Protein AF-A0A430Q1U8-F1 (afdb_monomer_lite)

Radius of gyration: 12.41 Å; chains: 1; bounding box: 38×21×31 Å

Structure (mmCIF, N/CA/C/O backbone):
data_AF-A0A430Q1U8-F1
#
_entry.id   AF-A0A430Q1U8-F1
#
loop_
_atom_site.group_PDB
_atom_site.id
_atom_site.type_symbol
_atom_site.label_atom_id
_atom_site.label_alt_id
_atom_site.label_comp_id
_atom_site.label_asym_id
_atom_site.label_entity_id
_atom_site.label_seq_id
_atom_site.pdbx_PDB_ins_code
_atom_site.Cartn_x
_atom_site.Cartn_y
_atom_site.Cartn_z
_atom_site.occupancy
_atom_site.B_iso_or_equiv
_atom_site.auth_seq_id
_atom_site.auth_comp_id
_atom_site.auth_asym_id
_atom_site.auth_atom_id
_atom_site.pdbx_PDB_model_num
ATOM 1 N N . VAL A 1 1 ? -11.933 -10.523 -14.878 1.00 47.59 1 VAL A N 1
ATOM 2 C CA . VAL A 1 1 ? -10.785 -9.754 -14.341 1.00 47.59 1 VAL A CA 1
ATOM 3 C C . VAL A 1 1 ? -11.035 -9.190 -12.938 1.00 47.59 1 VAL A C 1
ATOM 5 O O . VAL A 1 1 ? -10.184 -9.391 -12.094 1.00 47.59 1 VAL A O 1
ATOM 8 N N . LEU A 1 2 ? -12.191 -8.577 -12.619 1.00 47.22 2 LEU A N 1
ATOM 9 C CA . LEU A 1 2 ? -12.522 -8.158 -11.232 1.00 47.22 2 LEU A CA 1
ATOM 10 C C . LEU A 1 2 ? -12.806 -9.329 -10.263 1.00 47.22 2 LEU A C 1
ATOM 12 O O . LEU A 1 2 ? -12.521 -9.223 -9.078 1.00 47.22 2 LEU A O 1
ATOM 16 N N . ARG A 1 3 ? -13.335 -10.460 -10.759 1.00 46.53 3 ARG A N 1
ATOM 17 C CA . ARG A 1 3 ? -13.661 -11.649 -9.938 1.00 46.53 3 ARG A CA 1
ATOM 18 C C . ARG A 1 3 ? -12.444 -12.358 -9.330 1.00 46.53 3 ARG A C 1
ATOM 20 O O . ARG A 1 3 ? -12.562 -12.904 -8.239 1.00 46.53 3 ARG A O 1
ATOM 27 N N . ASP A 1 4 ? -11.290 -12.282 -9.986 1.00 51.44 4 ASP A N 1
ATOM 28 C CA . ASP A 1 4 ? -10.025 -12.787 -9.432 1.00 51.44 4 ASP A CA 1
ATOM 29 C C . ASP A 1 4 ? -9.471 -11.858 -8.337 1.00 51.44 4 ASP A C 1
ATOM 31 O O . ASP A 1 4 ? -8.721 -12.283 -7.467 1.00 51.44 4 ASP A O 1
ATOM 35 N N . ARG A 1 5 ? -9.889 -10.579 -8.330 1.00 54.75 5 ARG A N 1
ATOM 36 C CA . ARG A 1 5 ? -9.407 -9.569 -7.373 1.00 54.75 5 ARG A CA 1
ATOM 37 C C . ARG A 1 5 ? -10.020 -9.686 -5.975 1.00 54.75 5 ARG A C 1
ATOM 39 O O . ARG A 1 5 ? -9.486 -9.083 -5.051 1.00 54.75 5 ARG A O 1
ATOM 46 N N . LEU A 1 6 ? -11.129 -10.413 -5.815 1.00 53.91 6 LEU A N 1
ATOM 47 C CA . LEU A 1 6 ? -11.879 -10.492 -4.550 1.00 53.91 6 LEU A CA 1
ATOM 48 C C . LEU A 1 6 ? -11.809 -11.863 -3.867 1.00 53.91 6 LEU A C 1
ATOM 50 O O . LEU A 1 6 ? -12.060 -11.953 -2.668 1.00 53.91 6 LEU A O 1
ATOM 54 N N . THR A 1 7 ? -11.498 -12.927 -4.608 1.00 55.59 7 THR A N 1
ATOM 55 C CA . THR A 1 7 ? -11.685 -14.308 -4.132 1.00 55.59 7 THR A CA 1
ATOM 56 C C . THR A 1 7 ? -10.412 -14.956 -3.600 1.00 55.59 7 THR A C 1
ATOM 58 O O . THR A 1 7 ? -10.514 -15.854 -2.769 1.00 55.59 7 THR A O 1
ATOM 61 N N . ASN A 1 8 ? -9.225 -14.470 -3.981 1.00 63.22 8 ASN A N 1
ATOM 62 C CA . ASN A 1 8 ? -7.962 -15.010 -3.486 1.00 63.22 8 ASN A CA 1
ATOM 63 C C . ASN A 1 8 ? -7.239 -14.004 -2.576 1.00 63.22 8 ASN A C 1
ATOM 65 O O . ASN A 1 8 ? -6.347 -13.277 -3.013 1.00 63.22 8 ASN A O 1
ATOM 69 N N . ARG A 1 9 ? -7.644 -13.937 -1.296 1.00 75.44 9 ARG A N 1
ATOM 70 C CA . ARG A 1 9 ? -6.936 -13.178 -0.243 1.00 75.44 9 ARG A CA 1
ATOM 71 C C . ARG A 1 9 ? -5.644 -13.904 0.146 1.00 75.44 9 ARG A C 1
ATOM 73 O O . ARG A 1 9 ? -5.520 -14.436 1.246 1.00 75.44 9 ARG A O 1
ATOM 80 N N . GLN A 1 10 ? -4.702 -13.958 -0.787 1.00 83.06 10 GLN A N 1
ATOM 81 C CA . GLN A 1 10 ? -3.424 -14.638 -0.643 1.00 83.06 10 GLN A CA 1
ATOM 82 C C . GLN A 1 10 ? -2.291 -13.615 -0.658 1.00 83.06 10 GLN A C 1
ATOM 84 O O . GLN A 1 10 ? -2.285 -12.678 -1.455 1.00 83.06 10 GLN A O 1
ATOM 89 N N . TRP A 1 11 ? -1.316 -13.799 0.233 1.00 86.38 11 TRP A N 1
ATOM 90 C CA . TRP A 1 11 ? -0.113 -12.975 0.254 1.00 86.38 11 TRP A CA 1
ATOM 91 C C . TRP A 1 11 ? 0.713 -13.223 -1.010 1.00 86.38 11 TRP A C 1
ATOM 93 O O . TRP A 1 11 ? 1.305 -14.292 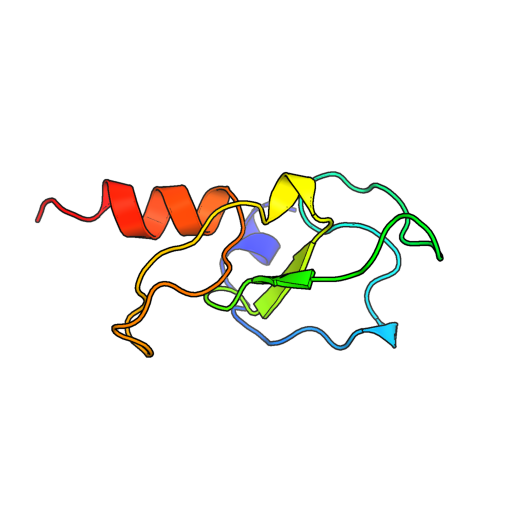-1.167 1.00 86.38 11 TRP A O 1
ATOM 103 N N . THR A 1 12 ? 0.732 -12.248 -1.917 1.00 86.44 12 THR A N 1
ATOM 104 C CA . THR A 1 12 ? 1.504 -12.332 -3.160 1.00 86.44 12 THR A CA 1
ATOM 105 C C . THR A 1 12 ? 2.992 -12.187 -2.851 1.00 86.44 12 THR A C 1
ATOM 107 O O . THR A 1 12 ? 3.385 -11.344 -2.036 1.00 86.44 12 THR A O 1
ATOM 110 N N . LYS A 1 13 ? 3.834 -13.000 -3.492 1.00 84.62 13 LYS A N 1
ATOM 111 C CA . LYS A 1 13 ? 5.286 -12.858 -3.363 1.00 84.62 13 LYS A CA 1
ATOM 112 C C . LYS A 1 13 ? 5.783 -11.661 -4.175 1.00 84.62 13 LYS A C 1
ATOM 114 O O . LYS A 1 13 ? 5.208 -11.305 -5.201 1.00 84.62 13 LYS A O 1
ATOM 119 N N . ASP A 1 14 ? 6.848 -11.020 -3.704 1.00 80.88 14 ASP A N 1
ATOM 120 C CA . ASP A 1 14 ? 7.359 -9.785 -4.314 1.00 80.88 14 ASP A CA 1
ATOM 121 C C . ASP A 1 14 ? 7.889 -9.972 -5.740 1.00 80.88 14 ASP A C 1
ATOM 123 O O . ASP A 1 14 ? 7.765 -9.064 -6.564 1.00 80.88 14 ASP A O 1
ATOM 127 N N . ASP A 1 15 ? 8.470 -11.134 -6.026 1.00 84.25 15 ASP A N 1
ATOM 128 C CA . ASP A 1 15 ? 9.009 -11.526 -7.330 1.00 84.25 15 ASP A CA 1
ATOM 129 C C . ASP A 1 15 ? 7.918 -11.767 -8.383 1.00 84.25 15 ASP A C 1
ATOM 131 O O . ASP A 1 15 ? 8.156 -11.565 -9.572 1.00 84.25 15 ASP A O 1
ATOM 135 N N . GLU A 1 16 ? 6.707 -12.111 -7.951 1.00 81.12 16 GLU A N 1
ATOM 136 C CA . GLU A 1 16 ? 5.548 -12.328 -8.823 1.00 81.12 16 GLU A CA 1
ATOM 137 C C . GLU A 1 16 ? 4.857 -11.008 -9.231 1.00 81.12 16 GLU A C 1
ATOM 139 O O . GLU A 1 16 ? 4.136 -10.960 -10.228 1.00 81.12 16 GLU A O 1
ATOM 144 N N . ALA A 1 17 ? 5.090 -9.905 -8.506 1.00 87.62 17 ALA A N 1
ATOM 145 C CA . ALA A 1 17 ? 4.462 -8.612 -8.777 1.00 87.62 17 ALA A CA 1
ATOM 146 C C . ALA A 1 17 ? 5.372 -7.678 -9.592 1.00 87.62 17 ALA A C 1
ATOM 148 O O . ALA A 1 17 ? 6.233 -6.973 -9.049 1.00 87.62 17 ALA A O 1
ATOM 149 N N . LEU A 1 18 ? 5.146 -7.619 -10.906 1.00 93.94 18 LEU A N 1
ATOM 150 C CA . LEU A 1 18 ? 5.818 -6.671 -11.809 1.00 93.94 18 LEU A CA 1
ATOM 151 C C . LEU A 1 18 ? 5.146 -5.291 -11.825 1.00 93.94 18 LEU A C 1
ATOM 153 O O . LEU A 1 18 ? 5.820 -4.271 -11.969 1.00 93.94 18 LEU A O 1
ATOM 157 N N . THR A 1 19 ? 3.832 -5.247 -11.608 1.00 95.56 19 THR A N 1
ATOM 158 C CA . THR A 1 19 ? 3.024 -4.027 -11.639 1.00 95.56 19 THR A CA 1
ATOM 159 C C . THR A 1 19 ? 2.156 -3.893 -10.392 1.00 95.56 19 THR A C 1
ATOM 161 O O . THR A 1 19 ? 1.813 -4.868 -9.721 1.00 95.56 19 THR A O 1
ATOM 164 N N . CYS A 1 20 ? 1.800 -2.655 -10.056 1.00 95.75 20 CYS A N 1
ATOM 165 C CA . CYS A 1 20 ? 0.873 -2.348 -8.980 1.00 95.75 20 CYS A CA 1
ATOM 166 C C . CYS A 1 20 ? -0.492 -2.973 -9.256 1.00 95.75 20 CYS A C 1
ATOM 168 O O . CYS A 1 20 ? -1.160 -2.591 -10.211 1.00 95.75 20 CYS A O 1
ATOM 170 N N . PHE A 1 21 ? -0.976 -3.813 -8.343 1.00 92.88 21 PHE A N 1
ATOM 171 C CA . PHE A 1 21 ? -2.274 -4.474 -8.485 1.00 92.88 21 PHE A CA 1
ATOM 172 C C . PHE A 1 21 ? -3.473 -3.505 -8.564 1.00 92.88 21 PHE A C 1
ATOM 174 O O . PHE A 1 21 ? -4.560 -3.878 -8.999 1.00 92.88 21 PHE A O 1
ATOM 181 N N . GLY A 1 22 ? -3.297 -2.256 -8.115 1.00 94.00 22 GLY A N 1
ATOM 182 C CA . GLY A 1 22 ? -4.343 -1.230 -8.128 1.00 94.00 22 GLY A CA 1
ATOM 183 C C . GLY A 1 22 ? -4.343 -0.306 -9.348 1.00 94.00 22 GLY A C 1
ATOM 184 O O . GLY A 1 22 ? -5.393 0.238 -9.670 1.00 94.00 22 GLY A O 1
ATOM 185 N N . CYS A 1 23 ? -3.197 -0.085 -9.999 1.00 95.75 23 CYS A N 1
ATOM 186 C CA . CYS A 1 23 ? -3.081 0.912 -11.075 1.00 95.75 23 CYS A CA 1
ATOM 187 C C . CYS A 1 23 ? -2.175 0.502 -12.240 1.00 95.75 23 CYS A C 1
ATOM 189 O O . CYS A 1 23 ? -1.856 1.345 -13.074 1.00 95.75 23 CYS A O 1
ATOM 191 N N . ASP A 1 24 ? -1.705 -0.745 -12.257 1.00 95.69 24 ASP A N 1
ATOM 192 C CA . ASP A 1 24 ? -0.868 -1.349 -13.299 1.00 95.69 24 ASP A CA 1
ATOM 193 C C . ASP A 1 24 ? 0.476 -0.642 -13.571 1.00 95.69 24 ASP A C 1
ATOM 195 O O . ASP A 1 24 ? 1.217 -1.023 -14.472 1.00 95.69 24 ASP A O 1
ATOM 199 N N . ARG A 1 25 ? 0.863 0.342 -12.747 1.00 95.81 25 ARG A N 1
ATOM 200 C CA . ARG A 1 25 ? 2.190 0.971 -12.804 1.00 95.81 25 ARG A CA 1
ATOM 201 C C . ARG A 1 25 ? 3.283 -0.049 -12.490 1.00 95.81 25 ARG A C 1
ATOM 203 O O . ARG A 1 25 ? 3.226 -0.687 -11.440 1.00 95.81 25 ARG A O 1
ATOM 210 N N . GLU A 1 26 ? 4.308 -0.120 -13.332 1.00 97.44 26 GLU A N 1
ATOM 211 C CA . GLU A 1 26 ? 5.496 -0.943 -13.096 1.00 97.44 26 GLU A CA 1
ATOM 212 C C . GLU A 1 26 ? 6.230 -0.555 -11.809 1.00 97.44 26 GLU A C 1
ATOM 214 O O . GLU A 1 26 ? 6.399 0.624 -11.475 1.00 97.44 26 GLU A O 1
ATOM 219 N N . PHE A 1 27 ? 6.683 -1.570 -11.080 1.00 96.81 27 PHE A N 1
ATOM 220 C CA . PHE A 1 27 ? 7.556 -1.368 -9.937 1.00 96.81 27 PHE A CA 1
ATOM 221 C C . PHE A 1 27 ? 8.993 -1.110 -10.383 1.00 96.81 27 PHE A C 1
ATOM 223 O O . PHE A 1 27 ? 9.489 -1.667 -11.358 1.00 96.81 27 PHE A O 1
ATOM 230 N N . SER A 1 28 ? 9.684 -0.266 -9.627 1.00 95.19 28 SER A N 1
ATOM 231 C CA . SER A 1 28 ? 11.064 0.131 -9.894 1.00 95.19 28 SER A CA 1
ATOM 232 C C . SER A 1 28 ? 11.749 0.539 -8.591 1.00 95.19 28 SER A C 1
ATOM 234 O O . SER A 1 28 ? 11.146 0.510 -7.518 1.00 95.19 28 SER A O 1
ATOM 236 N N . ILE A 1 29 ? 13.011 0.967 -8.656 1.00 94.12 29 ILE A N 1
ATOM 237 C CA . ILE A 1 29 ? 13.738 1.457 -7.472 1.00 94.12 29 ILE A CA 1
ATOM 238 C C . ILE A 1 29 ? 12.994 2.635 -6.805 1.00 94.12 29 ILE A C 1
ATOM 240 O O . ILE A 1 29 ? 12.976 2.745 -5.575 1.00 94.12 29 ILE A O 1
ATOM 244 N N . SER A 1 30 ? 12.342 3.492 -7.602 1.00 95.06 30 SER A N 1
ATOM 245 C CA . SER A 1 30 ? 11.551 4.632 -7.118 1.00 95.06 30 SER A CA 1
ATOM 246 C C . SER A 1 30 ? 10.088 4.281 -6.825 1.00 95.06 30 SER A C 1
ATOM 248 O O . SER A 1 30 ? 9.484 4.891 -5.944 1.00 95.06 30 SER A O 1
ATOM 250 N N . THR A 1 31 ? 9.518 3.279 -7.501 1.00 95.94 31 THR A N 1
ATOM 251 C CA . THR A 1 31 ? 8.158 2.783 -7.236 1.00 95.94 31 THR A CA 1
ATOM 252 C C . THR A 1 31 ? 8.245 1.479 -6.453 1.00 95.94 31 THR A C 1
ATOM 254 O O . THR A 1 31 ? 8.310 0.399 -7.033 1.00 95.94 31 THR A O 1
ATOM 257 N N . ARG A 1 32 ? 8.273 1.584 -5.121 1.00 96.00 32 ARG A N 1
ATOM 258 C CA . ARG A 1 32 ? 8.429 0.431 -4.223 1.00 96.00 32 ARG A CA 1
ATOM 259 C C . ARG A 1 32 ? 7.133 -0.374 -4.071 1.00 96.00 32 ARG A C 1
ATOM 261 O O . ARG A 1 32 ? 6.031 0.166 -4.186 1.00 96.00 32 ARG A O 1
ATOM 268 N N . ARG A 1 33 ? 7.299 -1.664 -3.774 1.00 96.31 33 ARG A N 1
ATOM 269 C CA . ARG A 1 33 ? 6.225 -2.622 -3.482 1.00 96.31 33 ARG A CA 1
ATOM 270 C C . ARG A 1 33 ? 5.731 -2.478 -2.046 1.00 96.31 33 ARG A C 1
ATOM 272 O O . ARG A 1 33 ? 6.526 -2.339 -1.114 1.00 96.31 33 ARG A O 1
ATOM 279 N N . HIS A 1 34 ? 4.417 -2.545 -1.863 1.00 97.44 34 HIS A N 1
ATOM 280 C CA . HIS A 1 34 ? 3.774 -2.554 -0.555 1.00 97.44 34 HIS A CA 1
ATOM 281 C C . HIS A 1 34 ? 2.586 -3.511 -0.532 1.00 97.44 34 HIS A C 1
ATOM 283 O O . HIS A 1 34 ? 1.644 -3.357 -1.304 1.00 97.44 34 HIS A O 1
ATOM 289 N N . HIS A 1 35 ? 2.569 -4.442 0.417 1.00 96.50 35 HIS A N 1
ATOM 290 C CA . HIS A 1 35 ? 1.411 -5.318 0.589 1.00 96.50 35 HIS A CA 1
ATOM 291 C C . HIS A 1 35 ? 0.215 -4.614 1.226 1.00 96.50 35 HIS A C 1
ATOM 293 O O . HIS A 1 35 ? 0.353 -3.836 2.176 1.00 96.50 35 HIS A O 1
ATOM 299 N N . CYS A 1 36 ? -0.985 -4.962 0.781 1.00 95.88 36 CYS A N 1
ATOM 300 C CA . CYS A 1 36 ? -2.188 -4.760 1.575 1.00 95.88 36 CYS A CA 1
ATOM 301 C C . CYS A 1 36 ? -2.272 -5.855 2.644 1.00 95.88 36 CYS A C 1
ATOM 303 O O . CYS A 1 36 ? -2.299 -7.037 2.318 1.00 95.88 36 CYS A O 1
ATOM 305 N N . ARG A 1 37 ? -2.370 -5.476 3.923 1.00 95.31 37 ARG A N 1
ATOM 306 C CA . ARG A 1 37 ? -2.448 -6.438 5.038 1.00 95.31 37 ARG A CA 1
ATOM 307 C C . ARG A 1 37 ? -3.827 -7.100 5.199 1.00 95.31 37 ARG A C 1
ATOM 309 O O . ARG A 1 37 ? -3.977 -7.943 6.070 1.00 95.31 37 ARG A O 1
ATOM 316 N N . ASN A 1 38 ? -4.808 -6.736 4.368 1.00 93.06 38 ASN A N 1
ATOM 317 C CA . ASN A 1 38 ? -6.135 -7.359 4.343 1.00 93.06 38 ASN A CA 1
ATOM 318 C C . ASN A 1 38 ? -6.287 -8.366 3.187 1.00 93.06 38 ASN A C 1
ATOM 320 O O . ASN A 1 38 ? -6.680 -9.502 3.418 1.00 93.06 38 ASN A O 1
ATOM 324 N N . CYS A 1 39 ? -5.954 -7.976 1.946 1.00 92.88 39 CYS A N 1
ATOM 325 C CA . CYS A 1 39 ? -6.100 -8.858 0.778 1.00 92.88 39 CYS A CA 1
ATOM 326 C C . CYS A 1 39 ? -4.807 -9.553 0.325 1.00 92.88 39 CYS A C 1
ATOM 328 O O . CYS A 1 39 ? -4.885 -10.453 -0.500 1.00 92.88 39 CYS A O 1
ATOM 330 N N . GLY A 1 40 ? -3.633 -9.147 0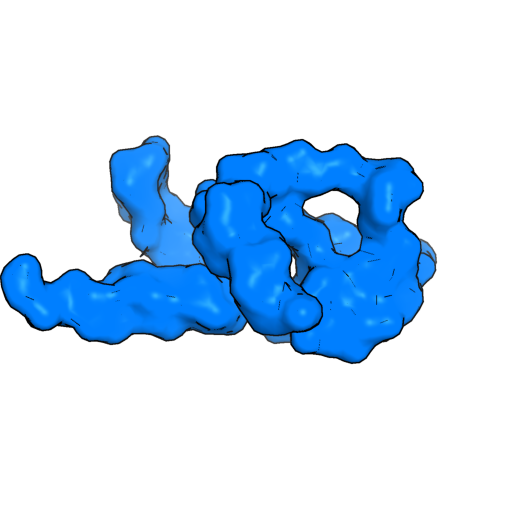.821 1.00 93.06 40 GLY A N 1
ATOM 331 C CA . GLY A 1 40 ? -2.347 -9.770 0.481 1.00 93.06 40 GLY A CA 1
ATOM 332 C C . GLY A 1 40 ? -1.717 -9.331 -0.849 1.00 93.06 40 GLY A C 1
ATOM 333 O O . GLY A 1 40 ? -0.546 -9.622 -1.072 1.00 93.06 40 GLY A O 1
ATOM 334 N N . GLY A 1 41 ? -2.436 -8.583 -1.695 1.00 93.94 41 GLY A N 1
ATOM 335 C CA . GLY A 1 41 ? -1.904 -8.061 -2.960 1.00 93.94 41 GLY A CA 1
ATOM 336 C C . GLY A 1 41 ? -0.826 -6.982 -2.783 1.00 93.94 41 GLY A C 1
ATOM 337 O O . GLY A 1 41 ? -0.739 -6.339 -1.730 1.00 93.94 41 GLY A O 1
ATOM 338 N N . ILE A 1 42 ? -0.035 -6.749 -3.835 1.00 95.94 42 ILE A N 1
ATOM 339 C CA . ILE A 1 42 ? 1.083 -5.792 -3.853 1.00 95.94 42 ILE A CA 1
ATOM 340 C C . ILE A 1 42 ? 0.715 -4.518 -4.626 1.00 95.94 42 ILE A C 1
ATOM 342 O O . ILE A 1 42 ? 0.251 -4.549 -5.764 1.00 95.94 42 ILE A O 1
ATOM 346 N N . PHE A 1 43 ? 0.969 -3.368 -4.009 1.00 97.00 43 PHE A N 1
ATOM 347 C CA . PHE A 1 43 ? 0.555 -2.048 -4.471 1.00 97.00 43 PHE A CA 1
ATOM 348 C C . PHE A 1 43 ? 1.706 -1.043 -4.396 1.00 97.00 43 PHE A C 1
ATOM 350 O O . PHE A 1 43 ? 2.656 -1.209 -3.633 1.00 97.00 43 PHE A O 1
ATOM 357 N N . CYS A 1 44 ? 1.599 0.044 -5.156 1.00 98.06 44 CYS A N 1
ATOM 358 C CA . CYS A 1 44 ? 2.450 1.214 -4.969 1.00 98.06 44 CYS A CA 1
ATOM 359 C C . CYS A 1 44 ? 2.007 2.028 -3.741 1.00 98.06 44 CYS A C 1
ATOM 361 O O . CYS A 1 44 ? 0.948 1.782 -3.148 1.00 98.06 44 CYS A O 1
ATOM 363 N N . GLN A 1 45 ? 2.812 3.027 -3.365 1.00 97.94 45 GLN A N 1
ATOM 364 C CA . GLN A 1 45 ? 2.536 3.888 -2.209 1.00 97.94 45 GLN A CA 1
ATOM 365 C C . GLN A 1 45 ? 1.170 4.580 -2.321 1.00 97.94 45 GLN A C 1
ATOM 367 O O . GLN A 1 45 ? 0.447 4.640 -1.332 1.00 97.94 45 GLN A O 1
ATOM 372 N N . ASN A 1 46 ? 0.793 5.042 -3.517 1.00 97.88 46 ASN A N 1
ATOM 373 C CA . ASN A 1 46 ? -0.463 5.766 -3.732 1.00 97.88 46 ASN A CA 1
ATOM 374 C C . ASN A 1 46 ? -1.688 4.852 -3.621 1.00 97.88 46 ASN A C 1
ATOM 376 O O . ASN A 1 46 ? -2.684 5.235 -3.023 1.00 97.88 46 ASN A O 1
ATOM 380 N N . CYS A 1 47 ? -1.615 3.626 -4.147 1.00 97.81 47 CYS A N 1
ATOM 381 C CA . CYS A 1 47 ? -2.733 2.677 -4.087 1.00 97.81 47 CYS A CA 1
ATOM 382 C C . CYS A 1 47 ? -2.893 2.005 -2.715 1.00 97.81 47 CYS A C 1
ATOM 384 O O . CYS A 1 47 ? -3.868 1.284 -2.503 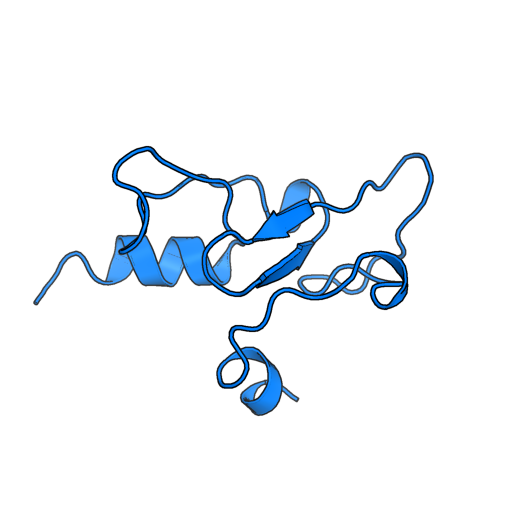1.00 97.81 47 CYS A O 1
ATOM 386 N N . SER A 1 48 ? -1.938 2.205 -1.802 1.00 97.81 48 SER A N 1
ATOM 387 C CA . SER A 1 48 ? -1.926 1.624 -0.456 1.00 97.81 48 SER A CA 1
ATOM 388 C C . SER A 1 48 ? -1.564 2.638 0.629 1.00 97.81 48 SER A C 1
ATOM 390 O O . SER A 1 48 ? -0.915 2.294 1.616 1.00 97.81 48 SER A O 1
ATOM 392 N N . SER A 1 49 ? -1.931 3.904 0.439 1.00 97.75 49 SER A N 1
ATOM 393 C CA . SER A 1 49 ? -1.608 4.997 1.363 1.00 97.75 49 SER A CA 1
ATOM 394 C C . SER A 1 49 ? -2.400 4.941 2.672 1.00 97.75 49 SER A C 1
ATOM 396 O O . SER A 1 49 ? -1.970 5.528 3.664 1.00 97.75 49 SER A O 1
ATOM 398 N N . ASN A 1 50 ? -3.521 4.218 2.698 1.00 97.44 50 ASN A N 1
ATOM 399 C CA . ASN A 1 50 ? -4.413 4.161 3.848 1.00 97.44 50 ASN A CA 1
ATOM 400 C C . ASN A 1 50 ? -3.985 3.131 4.900 1.00 97.44 50 ASN A C 1
ATOM 402 O O . ASN A 1 50 ? -3.293 2.143 4.621 1.00 97.44 50 ASN A O 1
ATOM 406 N N . ARG A 1 51 ? -4.471 3.344 6.126 1.00 97.44 51 ARG A N 1
ATOM 407 C CA . ARG A 1 51 ? -4.384 2.390 7.232 1.00 97.44 51 ARG A CA 1
ATOM 408 C C . ARG A 1 51 ? -5.760 2.134 7.833 1.00 97.44 51 ARG A C 1
ATOM 410 O O . ARG A 1 51 ? -6.501 3.082 8.058 1.00 97.44 51 ARG A O 1
ATOM 417 N N . ALA A 1 52 ? -6.070 0.874 8.121 1.00 95.38 52 ALA A N 1
ATOM 418 C CA . ALA A 1 52 ? -7.304 0.466 8.789 1.00 95.38 52 ALA A CA 1
ATOM 419 C C . ALA A 1 52 ? -7.042 -0.713 9.728 1.00 95.38 52 ALA A C 1
ATOM 421 O O . ALA A 1 52 ? -6.128 -1.510 9.494 1.00 95.38 52 ALA A O 1
ATOM 422 N N . SER A 1 53 ? -7.841 -0.816 10.789 1.00 94.50 53 SER A N 1
ATOM 423 C CA 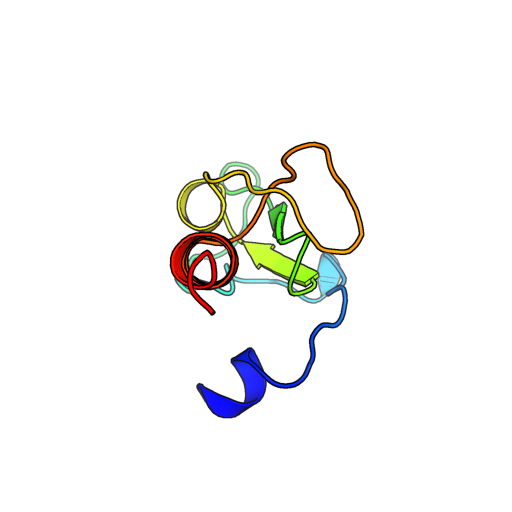. SER A 1 53 ? -7.886 -2.017 11.621 1.00 94.50 53 SER A CA 1
ATOM 424 C C . SER A 1 53 ? -8.497 -3.166 10.816 1.00 94.50 53 SER A C 1
ATOM 426 O O . SER A 1 53 ? -9.379 -2.961 9.985 1.00 94.50 53 SER A O 1
ATOM 428 N N . THR A 1 54 ? -8.007 -4.379 11.043 1.00 88.00 54 THR A N 1
ATOM 429 C CA . THR A 1 54 ? -8.473 -5.595 10.358 1.00 88.00 54 THR A CA 1
ATOM 430 C C . THR A 1 54 ? -8.946 -6.607 11.393 1.00 88.00 54 THR A C 1
ATOM 432 O O . THR A 1 54 ? -8.652 -6.467 12.580 1.00 88.00 54 THR A O 1
ATOM 435 N N . THR A 1 55 ? -9.604 -7.685 10.964 1.00 84.19 55 THR A N 1
ATOM 436 C CA . THR A 1 55 ? -9.975 -8.792 11.865 1.00 84.19 55 THR A CA 1
ATOM 437 C C . THR A 1 55 ? -8.763 -9.402 12.586 1.00 84.19 55 THR A C 1
ATOM 439 O O . THR A 1 55 ? -8.901 -9.918 13.690 1.00 84.19 55 THR A O 1
ATOM 442 N N . PHE A 1 56 ? -7.566 -9.310 11.996 1.00 83.88 56 PHE A N 1
ATOM 443 C CA . PHE A 1 56 ? -6.335 -9.906 12.527 1.00 83.88 56 PHE A CA 1
ATOM 444 C C . PHE A 1 56 ? -5.461 -8.931 13.328 1.00 83.88 56 PHE A C 1
ATOM 446 O O . PHE A 1 56 ? -4.516 -9.358 13.987 1.00 83.88 56 PHE A O 1
ATOM 453 N N . SER A 1 57 ? -5.735 -7.625 13.273 1.00 86.75 57 SER A N 1
ATOM 454 C CA . SER A 1 57 ? -4.952 -6.612 13.984 1.00 86.75 57 SER A CA 1
ATOM 455 C C . SER A 1 57 ? -5.818 -5.417 14.360 1.00 86.75 57 SER A C 1
ATOM 457 O O . SER A 1 57 ? -6.398 -4.757 13.493 1.00 86.75 57 SER A O 1
ATOM 459 N N . LYS A 1 58 ? -5.880 -5.137 15.667 1.00 83.56 58 LYS A N 1
ATOM 460 C CA . LYS A 1 58 ? -6.577 -3.965 16.213 1.00 83.56 58 LYS A CA 1
ATOM 461 C C . LYS A 1 58 ? -5.856 -2.663 15.865 1.00 83.56 58 LYS A C 1
ATOM 463 O O . LYS A 1 58 ? -6.522 -1.653 15.643 1.00 83.56 58 LYS A O 1
ATOM 468 N N . ASP A 1 59 ? -4.531 -2.703 15.752 1.00 93.62 59 ASP A N 1
ATOM 469 C CA . ASP A 1 59 ? -3.742 -1.555 15.319 1.00 93.62 59 ASP A CA 1
ATOM 470 C C . ASP A 1 59 ? -3.932 -1.312 13.812 1.00 93.62 59 ASP A C 1
ATOM 472 O O . ASP A 1 59 ? -3.878 -2.262 13.025 1.00 93.62 59 ASP A O 1
ATOM 476 N N . PRO A 1 60 ? -4.128 -0.058 13.360 1.00 95.50 60 PRO A N 1
ATOM 477 C CA . PRO A 1 60 ? -4.314 0.226 11.943 1.00 95.50 60 PRO A CA 1
ATOM 478 C C . PRO A 1 60 ? -3.103 -0.183 11.098 1.00 95.50 60 PRO A C 1
ATOM 480 O O . PRO A 1 60 ? -2.008 0.378 11.221 1.00 95.50 60 PRO A O 1
ATOM 483 N N . VAL A 1 61 ? -3.309 -1.113 10.168 1.00 96.81 61 VAL A N 1
ATOM 484 C CA . VAL A 1 61 ? -2.286 -1.629 9.250 1.00 96.81 61 VAL A CA 1
ATOM 485 C C . VAL A 1 61 ? -2.481 -1.085 7.841 1.00 96.81 61 VAL A C 1
ATOM 487 O O . VAL A 1 61 ? -3.577 -0.685 7.460 1.00 96.81 61 VAL A O 1
ATOM 490 N N . ARG A 1 62 ? -1.407 -1.070 7.042 1.00 97.69 62 ARG A N 1
ATOM 491 C CA . ARG A 1 62 ?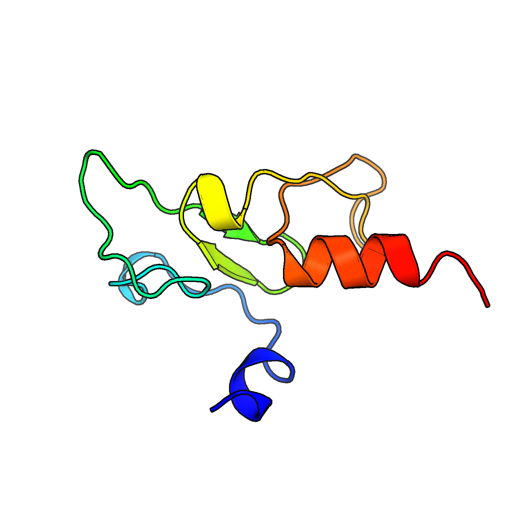 -1.461 -0.598 5.651 1.00 97.69 62 ARG A CA 1
ATOM 492 C C . ARG A 1 62 ? -2.423 -1.449 4.820 1.00 97.69 62 ARG A C 1
ATOM 494 O O . ARG A 1 62 ? -2.250 -2.667 4.724 1.00 97.69 62 ARG A O 1
ATOM 501 N N . VAL A 1 63 ? -3.360 -0.804 4.136 1.00 96.88 63 VAL A N 1
ATOM 502 C CA . VAL A 1 63 ? -4.319 -1.461 3.241 1.00 96.88 63 VAL A CA 1
ATOM 503 C C . VAL A 1 63 ? -4.413 -0.736 1.900 1.00 96.88 63 VAL A C 1
ATOM 505 O O . VAL A 1 63 ? -4.073 0.441 1.799 1.00 96.88 63 VAL A O 1
ATOM 508 N N . CYS A 1 64 ? -4.831 -1.445 0.847 1.00 97.00 64 CYS A N 1
ATOM 509 C CA . CYS A 1 64 ? -5.146 -0.799 -0.424 1.00 97.00 64 CYS A CA 1
ATOM 510 C C . CYS A 1 64 ? -6.447 0.006 -0.325 1.00 97.00 64 CYS A C 1
ATOM 512 O O . CYS A 1 64 ? -7.226 -0.202 0.606 1.00 97.00 64 CYS A O 1
ATOM 514 N N . GLN A 1 65 ? -6.690 0.890 -1.295 1.00 94.94 65 GLN A N 1
ATOM 515 C CA . GLN A 1 65 ? -7.900 1.721 -1.344 1.00 94.94 65 GLN A CA 1
ATOM 516 C C . GLN A 1 65 ? -9.192 0.897 -1.203 1.00 94.94 65 GLN A C 1
ATOM 518 O O . GLN A 1 65 ? -10.000 1.189 -0.332 1.00 94.94 65 GLN A O 1
ATOM 523 N N . MET A 1 66 ? -9.344 -0.179 -1.982 1.00 93.19 66 MET A N 1
ATOM 524 C CA . MET A 1 66 ? -10.555 -1.014 -1.943 1.00 93.19 66 MET A CA 1
ATOM 525 C C . MET A 1 66 ? -10.770 -1.670 -0.570 1.00 93.19 66 MET A C 1
ATOM 527 O O . MET A 1 66 ? -11.875 -1.668 -0.046 1.00 93.19 66 MET A O 1
ATOM 531 N N . CYS A 1 67 ? -9.708 -2.204 0.046 1.00 94.00 67 CYS A N 1
ATOM 532 C CA . CYS A 1 67 ? -9.798 -2.792 1.385 1.00 94.00 67 CYS A CA 1
ATOM 533 C C . CYS A 1 67 ? -10.075 -1.739 2.458 1.00 94.00 67 CYS A C 1
ATOM 535 O O . CYS A 1 67 ? -10.729 -2.041 3.448 1.00 94.00 67 CYS A O 1
ATOM 537 N N . TYR A 1 68 ? -9.558 -0.521 2.295 1.00 95.06 68 TYR A N 1
ATOM 538 C CA . TYR A 1 68 ? -9.878 0.577 3.196 1.00 95.06 68 TYR A CA 1
ATOM 539 C C . TYR A 1 68 ? -11.372 0.901 3.142 1.00 95.06 68 TYR A C 1
ATOM 541 O O . TYR A 1 68 ? -12.015 0.955 4.186 1.00 95.06 68 TYR A O 1
ATOM 549 N N . GLU A 1 69 ? -11.930 1.043 1.938 1.00 93.31 69 GLU A N 1
ATOM 550 C CA . GLU A 1 69 ? -13.364 1.258 1.731 1.00 93.31 69 GLU A CA 1
ATOM 551 C C . GLU A 1 69 ? -14.185 0.108 2.325 1.00 93.31 69 GLU A C 1
ATOM 553 O O . GLU A 1 69 ? -15.094 0.375 3.096 1.00 93.31 69 GLU A O 1
ATOM 558 N N . GLU A 1 70 ? -13.832 -1.156 2.078 1.00 91.12 70 GLU A N 1
ATOM 559 C CA . GLU A 1 70 ? -14.520 -2.320 2.663 1.00 91.12 70 GLU A CA 1
ATOM 560 C C . GLU A 1 70 ? -14.519 -2.293 4.203 1.00 91.12 70 GLU A C 1
ATOM 562 O O . GLU A 1 70 ? -15.559 -2.471 4.834 1.00 91.12 70 GLU A O 1
ATOM 567 N N . LEU A 1 71 ? -13.360 -2.039 4.820 1.00 91.00 71 LEU A N 1
ATOM 568 C CA . LEU A 1 71 ? -13.191 -2.074 6.278 1.00 91.00 71 LEU A CA 1
ATOM 569 C C . LEU A 1 71 ? -13.831 -0.876 6.990 1.00 91.00 71 LEU A C 1
ATOM 571 O O . LEU A 1 71 ? -14.182 -0.982 8.162 1.00 91.00 71 LEU A O 1
ATOM 575 N N . THR A 1 72 ? -13.964 0.261 6.305 1.00 89.94 72 THR A N 1
ATOM 576 C CA . THR A 1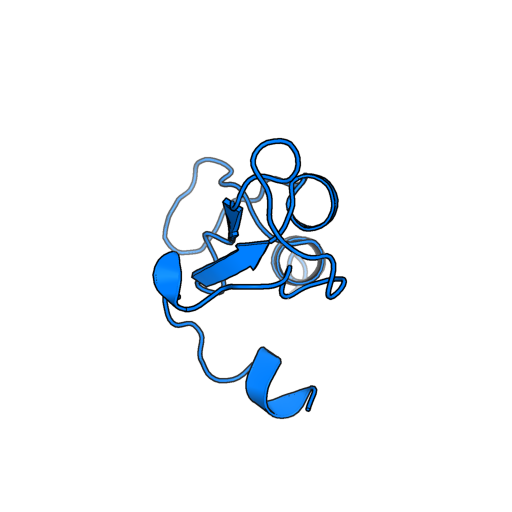 72 ? -14.542 1.492 6.872 1.00 89.94 72 THR A CA 1
ATOM 577 C C . THR A 1 72 ? -16.015 1.677 6.526 1.00 89.94 72 THR A C 1
ATOM 579 O O . THR A 1 72 ? -16.755 2.255 7.317 1.00 89.94 72 THR A O 1
ATOM 582 N N . SER A 1 73 ? -16.464 1.141 5.390 1.00 81.38 73 SER A N 1
ATOM 583 C CA . SER A 1 73 ? -17.868 1.191 4.964 1.00 81.38 73 SER A CA 1
ATOM 584 C C . SER A 1 73 ? -18.716 0.112 5.645 1.00 81.38 73 SER A C 1
ATOM 586 O O . SER A 1 73 ? -19.911 0.314 5.822 1.00 81.38 73 SER A O 1
ATOM 588 N N . ASN A 1 74 ? -18.109 -0.988 6.111 1.00 57.28 74 ASN A N 1
ATOM 589 C CA . ASN A 1 74 ? -18.786 -2.020 6.912 1.00 57.28 74 ASN A CA 1
ATOM 590 C C . ASN A 1 74 ? -18.892 -1.682 8.414 1.00 57.28 74 ASN A C 1
ATOM 592 O O . ASN A 1 74 ? -19.149 -2.568 9.225 1.00 57.28 74 ASN A O 1
ATOM 596 N N . ALA A 1 75 ? -18.759 -0.413 8.814 1.00 51.00 75 ALA A N 1
ATOM 597 C CA . ALA A 1 75 ? -19.085 0.017 10.178 1.00 51.00 75 ALA A CA 1
ATOM 598 C C . ALA A 1 75 ? -20.607 0.094 10.458 1.00 51.00 75 ALA A C 1
ATOM 600 O O . ALA A 1 75 ? -21.000 0.636 11.489 1.00 51.00 75 ALA A O 1
ATOM 601 N N . ILE A 1 76 ? -21.465 -0.423 9.564 1.00 46.00 76 ILE A N 1
ATOM 602 C CA . ILE A 1 76 ? -22.914 -0.549 9.783 1.00 46.00 76 ILE A CA 1
ATOM 603 C C . ILE A 1 76 ? -23.426 -1.885 9.216 1.00 46.00 76 ILE A C 1
ATOM 605 O O . ILE A 1 76 ? -23.808 -1.983 8.049 1.00 46.00 76 ILE A O 1
ATOM 609 N N . ASN A 1 77 ? -23.411 -2.914 10.063 1.00 36.25 77 ASN A N 1
ATOM 610 C CA . ASN A 1 77 ? -24.580 -3.718 10.452 1.00 36.25 77 ASN A CA 1
ATOM 611 C C . ASN A 1 77 ? -24.191 -4.633 11.615 1.00 36.25 77 ASN A C 1
ATOM 613 O O . ASN A 1 77 ? -23.352 -5.535 11.398 1.00 36.25 77 ASN A O 1
#

Organism: Schistosoma bovis (NCBI:txid6184)

Sequence (77 aa):
VLRDRLTNRQWTKDDEALTCFGCDREFSISTRRHHCRNCGGIFCQNCSSNRASTTFSKDPVRVCQMCYEELTSNAIN

Foldseek 3Di:
DVVVQPPQLDQDDPVRDQAAPQPRHGDDPVFDWDAAPGSNGIHTCVQFVDWDADPVGNPTDTHGPVVVCVRVVPPDD

InterPro domains:
  IPR000306 FYVE zinc finger [PF01363] (10-72)
  IPR000306 FYVE zinc finger [SM00064] (6-73)
  IPR011011 Zinc finger, FYVE/PHD-type [SSF57903] (10-73)
  IPR013083 Zinc finger, RING/FYVE/PHD-type [G3DSA:3.30.40.10] (1-76)
  IPR017455 Zinc finger, FYVE-related [PS50178] (14-72)
  IPR052113 FYVE-type Zinc Finger Domain-Containing Protein [PTHR39490] (7-75)

pLDDT: mean 86.2, std 16.16, range [36.25, 98.06]

Secondary structure (DSSP, 8-state):
--THHHH------TTT-SB-TTT-PBP-SSS--EE-TTT--EE-TGGG-EEEEETTEEEEEEE-HHHHHHHHHT---